Protein AF-A0A6B3F9H8-F1 (afdb_monomer)

Solvent-accessible surface area (backbone atoms only — not comparable to full-atom values): 7073 Å² total; per-residue (Å²): 90,75,25,44,56,98,50,53,12,41,91,85,18,65,63,53,84,88,68,60,75,95,45,25,87,76,62,79,56,98,60,82,24,58,56,9,30,63,55,60,84,65,77,63,93,67,92,48,75,24,74,52,70,48,32,73,35,29,68,87,77,64,62,70,40,46,54,44,27,52,59,34,49,54,74,51,64,93,58,57,65,66,60,53,49,54,52,52,49,55,52,53,50,51,51,50,55,48,45,67,73,74,48,67,88,88,76,73,78,83,87,67,81,83,132

Structure (mmCIF, N/CA/C/O backbone):
data_AF-A0A6B3F9H8-F1
#
_entry.id   AF-A0A6B3F9H8-F1
#
loop_
_atom_site.group_PDB
_atom_site.id
_atom_site.type_symbol
_atom_site.label_atom_id
_atom_site.label_alt_id
_atom_site.label_comp_id
_atom_site.label_asym_id
_atom_site.label_entity_id
_atom_site.label_seq_id
_atom_site.pdbx_PDB_ins_code
_atom_site.Cartn_x
_atom_site.Cartn_y
_atom_site.Cartn_z
_atom_site.occupancy
_atom_site.B_iso_or_equiv
_atom_site.auth_seq_id
_atom_site.auth_comp_id
_atom_site.auth_asym_id
_atom_site.auth_atom_id
_atom_site.pdbx_PDB_model_num
ATOM 1 N N . GLY A 1 1 ? 0.497 5.002 -1.828 1.00 95.31 1 GLY A N 1
ATOM 2 C CA . GLY A 1 1 ? 0.189 4.585 -0.450 1.00 95.31 1 GLY A CA 1
ATOM 3 C C . GLY A 1 1 ? 1.440 4.077 0.237 1.00 95.31 1 GLY A C 1
ATOM 4 O O . GLY A 1 1 ? 2.462 3.906 -0.414 1.00 95.31 1 GLY A O 1
ATOM 5 N N . CYS A 1 2 ? 1.373 3.853 1.544 1.00 97.62 2 CYS A N 1
ATOM 6 C CA . CYS A 1 2 ? 2.463 3.268 2.328 1.00 97.62 2 CYS A CA 1
ATOM 7 C C . CYS A 1 2 ? 2.224 1.776 2.575 1.00 97.62 2 CYS A C 1
ATOM 9 O O . CYS A 1 2 ? 1.073 1.347 2.660 1.00 97.62 2 CYS A O 1
ATOM 11 N N . THR A 1 3 ? 3.298 1.018 2.773 1.00 98.25 3 THR A N 1
ATOM 12 C CA . THR A 1 3 ? 3.238 -0.422 3.077 1.00 98.25 3 THR A CA 1
ATOM 13 C C . THR A 1 3 ? 3.682 -0.766 4.503 1.00 98.25 3 THR A C 1
ATOM 15 O O . THR A 1 3 ? 3.403 -1.852 4.992 1.00 98.25 3 THR A O 1
ATOM 18 N N . TYR A 1 4 ? 4.271 0.184 5.231 1.00 97.62 4 TYR A N 1
ATOM 19 C CA . TYR A 1 4 ? 4.712 -0.001 6.620 1.00 97.62 4 TYR A CA 1
ATOM 20 C C . TYR A 1 4 ? 3.590 0.097 7.675 1.00 97.62 4 TYR A C 1
ATOM 22 O O . TYR A 1 4 ? 3.856 -0.059 8.862 1.00 97.62 4 TYR A O 1
ATOM 30 N N . LYS A 1 5 ? 2.353 0.435 7.273 1.00 97.88 5 LYS A N 1
ATOM 31 C CA . LYS A 1 5 ? 1.194 0.572 8.179 1.00 97.88 5 LYS A CA 1
ATOM 32 C C . LYS A 1 5 ? 0.404 -0.736 8.230 1.00 97.88 5 LYS A C 1
ATOM 34 O O . LYS A 1 5 ? 0.958 -1.758 8.591 1.00 97.88 5 LYS A O 1
ATOM 39 N N . TYR A 1 6 ? -0.857 -0.723 7.796 1.00 97.44 6 TYR A N 1
ATOM 40 C CA . TYR A 1 6 ? -1.734 -1.896 7.804 1.00 97.44 6 TYR A CA 1
ATOM 41 C C . TYR A 1 6 ? -1.186 -3.086 7.009 1.00 97.44 6 TYR A C 1
ATOM 43 O O . TYR A 1 6 ? -1.537 -4.214 7.313 1.00 97.44 6 TYR A O 1
ATOM 51 N N . LEU A 1 7 ? -0.316 -2.852 6.022 1.00 97.38 7 LEU A N 1
ATOM 52 C CA . LEU A 1 7 ? 0.319 -3.924 5.249 1.00 97.38 7 LEU A CA 1
ATOM 53 C C . LEU A 1 7 ? 1.552 -4.530 5.939 1.00 97.38 7 LEU A C 1
ATOM 55 O O . LEU A 1 7 ? 2.112 -5.482 5.417 1.00 97.38 7 LEU A O 1
ATOM 59 N N . ASN A 1 8 ? 1.951 -4.018 7.108 1.00 97.56 8 ASN A N 1
ATOM 60 C CA . ASN A 1 8 ? 2.960 -4.604 7.994 1.00 97.56 8 ASN A CA 1
ATOM 61 C C . ASN A 1 8 ? 4.349 -4.841 7.365 1.00 97.56 8 ASN A C 1
ATOM 63 O O . ASN A 1 8 ? 5.105 -5.667 7.863 1.00 97.56 8 ASN A O 1
ATOM 67 N N . GLY A 1 9 ? 4.727 -4.103 6.315 1.00 97.56 9 GLY A N 1
ATOM 68 C CA . GLY A 1 9 ? 5.982 -4.320 5.576 1.00 97.56 9 GLY A CA 1
ATOM 69 C C . GLY A 1 9 ? 7.281 -4.003 6.334 1.00 97.56 9 GLY A C 1
ATOM 70 O O . GLY A 1 9 ? 8.361 -4.163 5.775 1.00 97.56 9 GLY A O 1
ATOM 71 N N . GLY A 1 10 ? 7.198 -3.530 7.580 1.00 96.88 10 GLY A N 1
ATOM 72 C CA . GLY A 1 10 ? 8.346 -3.141 8.403 1.00 96.88 10 GLY A CA 1
ATOM 73 C C . GLY A 1 10 ? 8.718 -1.649 8.324 1.00 96.88 10 GLY A C 1
ATOM 74 O O . GLY A 1 10 ? 8.106 -0.883 7.573 1.00 96.88 10 GLY A O 1
ATOM 75 N N . PRO A 1 11 ? 9.692 -1.190 9.135 1.00 96.44 11 PRO A N 1
ATOM 76 C CA . PRO A 1 11 ? 10.069 0.221 9.221 1.00 96.44 11 PRO A CA 1
ATOM 77 C C . PRO A 1 11 ? 10.583 0.757 7.881 1.00 96.44 11 PRO A C 1
ATOM 79 O O . PRO A 1 11 ? 11.545 0.235 7.332 1.00 96.44 11 PRO A O 1
ATOM 82 N N . GLY A 1 12 ? 9.954 1.812 7.356 1.00 95.06 12 GLY A N 1
ATOM 83 C CA . GLY A 1 12 ? 10.383 2.424 6.092 1.00 95.06 12 GLY A CA 1
ATOM 84 C C . GLY A 1 12 ? 10.105 1.582 4.842 1.00 95.06 12 GLY A C 1
ATOM 85 O O . GLY A 1 12 ? 10.669 1.877 3.792 1.00 95.06 12 GLY A O 1
ATOM 86 N N . ALA A 1 13 ? 9.233 0.569 4.935 1.00 97.25 13 ALA A N 1
ATOM 87 C CA . ALA A 1 13 ? 8.915 -0.313 3.816 1.00 97.25 13 ALA A CA 1
ATOM 88 C C . ALA A 1 13 ? 8.503 0.451 2.538 1.00 97.25 13 ALA A C 1
ATOM 90 O O . ALA A 1 13 ? 7.843 1.500 2.635 1.00 97.25 13 ALA A O 1
ATOM 91 N N . PRO A 1 14 ? 8.835 -0.072 1.336 1.00 97.12 14 PRO A N 1
ATOM 92 C CA . PRO A 1 14 ? 8.666 0.651 0.082 1.00 97.12 14 PRO A CA 1
ATOM 93 C C . PRO A 1 14 ? 7.215 1.060 -0.150 1.00 97.12 14 PRO A C 1
ATOM 95 O O . PRO A 1 14 ? 6.301 0.238 -0.098 1.00 97.12 14 PRO A O 1
ATOM 98 N N . ALA A 1 15 ? 6.990 2.342 -0.423 1.00 97.44 15 ALA A N 1
ATOM 99 C CA . ALA A 1 15 ? 5.678 2.840 -0.812 1.00 97.44 15 ALA A CA 1
ATOM 100 C C . ALA A 1 15 ? 5.230 2.249 -2.163 1.00 97.44 15 ALA A C 1
ATOM 102 O O . ALA A 1 15 ? 6.034 1.748 -2.947 1.00 97.44 15 ALA A O 1
ATOM 103 N N . PHE A 1 16 ? 3.938 2.368 -2.463 1.00 97.06 16 PHE A N 1
ATOM 104 C CA . PHE A 1 16 ? 3.390 2.029 -3.777 1.00 97.06 16 PHE A CA 1
ATOM 105 C C . PHE A 1 16 ? 2.689 3.229 -4.406 1.00 97.06 16 PHE A C 1
ATOM 107 O O . PHE A 1 16 ? 2.166 4.108 -3.713 1.00 97.06 16 PHE A O 1
ATOM 114 N N . LEU A 1 17 ? 2.602 3.223 -5.729 1.00 95.94 17 LEU A N 1
ATOM 115 C CA . LEU A 1 17 ? 1.767 4.129 -6.508 1.00 95.94 17 LEU A CA 1
ATOM 116 C C . LEU A 1 17 ? 0.859 3.309 -7.418 1.00 95.94 17 LEU A C 1
ATOM 118 O O . LEU A 1 17 ? 1.181 2.180 -7.783 1.00 95.94 17 LEU A O 1
ATOM 122 N N . TYR A 1 18 ? -0.272 3.892 -7.791 1.00 97.50 18 TYR A N 1
ATOM 123 C CA . TYR A 1 18 ? -1.202 3.301 -8.739 1.00 97.50 18 TYR A CA 1
ATOM 124 C C . TYR A 1 18 ? -1.507 4.319 -9.832 1.00 97.50 18 TYR A C 1
ATOM 126 O O . TYR A 1 18 ? -1.880 5.454 -9.539 1.00 97.50 18 TYR A O 1
ATOM 134 N N . VAL A 1 19 ? -1.380 3.890 -11.086 1.00 96.69 19 VAL A N 1
ATOM 135 C CA . VAL A 1 19 ? -1.834 4.639 -12.258 1.00 96.69 19 VAL A CA 1
ATOM 136 C C . VAL A 1 19 ? -2.840 3.761 -12.988 1.00 96.69 19 VAL A C 1
ATOM 138 O O . VAL A 1 19 ? -2.505 2.658 -13.428 1.00 96.69 19 VAL A O 1
ATOM 141 N N . ARG A 1 20 ? -4.082 4.239 -13.120 1.00 97.69 20 ARG A N 1
ATOM 142 C CA . ARG A 1 20 ? -5.137 3.538 -13.869 1.00 97.69 20 ARG A CA 1
ATOM 143 C C . ARG A 1 20 ? -4.654 3.257 -15.291 1.00 97.69 20 ARG A C 1
ATOM 145 O O . ARG A 1 20 ? -4.138 4.165 -15.933 1.00 97.69 20 ARG A O 1
ATOM 152 N N . ALA A 1 21 ? -4.880 2.042 -15.794 1.00 97.19 21 ALA A N 1
ATOM 153 C CA . ALA A 1 21 ? -4.392 1.589 -17.102 1.00 97.19 21 ALA A CA 1
ATOM 154 C C . ALA A 1 21 ? -4.656 2.594 -18.241 1.00 97.19 21 ALA A C 1
ATOM 156 O O . ALA A 1 21 ? -3.734 2.962 -18.960 1.00 97.19 21 ALA A O 1
ATOM 157 N N . ALA A 1 22 ? -5.878 3.134 -18.323 1.00 97.81 22 ALA A N 1
ATOM 158 C CA . ALA A 1 22 ? -6.269 4.124 -19.333 1.00 97.81 22 ALA A CA 1
ATOM 159 C C . ALA A 1 22 ? -5.470 5.446 -19.286 1.00 97.81 22 ALA A C 1
ATOM 161 O O . ALA A 1 22 ? -5.443 6.181 -20.266 1.00 97.81 22 ALA A O 1
ATOM 162 N N . HIS A 1 23 ? -4.818 5.758 -18.164 1.00 97.38 23 HIS A N 1
ATOM 163 C CA . HIS A 1 23 ? -3.980 6.948 -18.004 1.00 97.38 23 HIS A CA 1
ATOM 164 C C . HIS A 1 23 ? -2.486 6.642 -18.102 1.00 97.38 23 HIS A C 1
ATOM 166 O O . HIS A 1 23 ? -1.689 7.571 -18.153 1.00 97.38 23 HIS A O 1
ATOM 172 N N . GLN A 1 24 ? -2.077 5.371 -18.157 1.00 96.88 24 GLN A N 1
ATOM 173 C CA . GLN A 1 24 ? -0.656 5.021 -18.170 1.00 96.88 24 GLN A CA 1
ATOM 174 C C . GLN A 1 24 ? 0.062 5.509 -19.431 1.00 96.88 24 GLN A C 1
ATOM 176 O O . GLN A 1 24 ? 1.245 5.808 -19.345 1.00 96.88 24 GLN A O 1
ATOM 181 N N . ALA A 1 25 ? -0.620 5.643 -20.573 1.00 95.81 25 ALA A N 1
ATOM 182 C CA . ALA A 1 25 ? -0.016 6.205 -21.786 1.00 95.81 25 ALA A CA 1
ATOM 183 C C . ALA A 1 25 ? 0.283 7.712 -21.661 1.00 95.81 25 ALA A C 1
ATOM 185 O O . ALA A 1 25 ? 1.289 8.181 -22.178 1.00 95.81 25 ALA A O 1
ATOM 186 N N . ALA A 1 26 ? -0.567 8.453 -20.943 1.00 95.94 26 ALA A N 1
ATOM 187 C CA . ALA A 1 26 ? -0.430 9.895 -20.722 1.00 95.94 26 ALA A CA 1
ATOM 188 C C . ALA A 1 26 ? 0.305 10.251 -19.416 1.00 95.94 26 ALA A C 1
ATOM 190 O O . ALA A 1 26 ? 0.530 11.424 -19.134 1.00 95.94 26 ALA A O 1
ATOM 191 N N . PHE A 1 27 ? 0.641 9.260 -18.588 1.00 95.19 27 PHE A N 1
ATOM 192 C CA . PHE A 1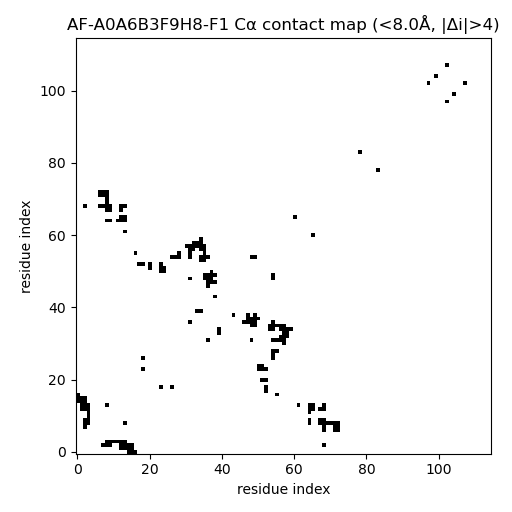 27 ? 1.324 9.486 -17.321 1.00 95.19 27 PHE A CA 1
ATOM 193 C C . PHE A 1 27 ? 2.768 9.928 -17.562 1.00 95.19 27 PHE A C 1
ATOM 195 O O . PHE A 1 27 ? 3.581 9.152 -18.069 1.00 95.19 27 PHE A O 1
ATOM 202 N N . ASP A 1 28 ? 3.094 11.141 -17.141 1.00 91.50 28 ASP A N 1
ATOM 203 C CA . ASP A 1 28 ? 4.439 11.693 -17.218 1.00 91.50 28 ASP A CA 1
ATOM 204 C C . ASP A 1 28 ? 4.978 11.946 -15.805 1.00 91.50 28 ASP A C 1
ATOM 206 O O . ASP A 1 28 ? 4.377 12.680 -15.017 1.00 91.50 28 ASP A O 1
ATOM 210 N N . SER A 1 29 ? 6.073 11.268 -15.455 1.00 92.62 29 SER A N 1
ATOM 211 C CA . SER A 1 29 ? 6.708 11.406 -14.144 1.00 92.62 29 SER A CA 1
ATOM 212 C C . SER A 1 29 ? 7.750 12.521 -14.217 1.00 92.62 29 SER A C 1
ATOM 214 O O . SER A 1 29 ? 8.675 12.409 -15.021 1.00 92.62 29 SER A O 1
ATOM 216 N N . PRO A 1 30 ? 7.705 13.540 -13.338 1.00 93.94 30 PRO A N 1
ATOM 217 C CA . PRO A 1 30 ? 8.729 14.587 -13.307 1.00 93.94 30 PRO A CA 1
ATOM 218 C C . PRO A 1 30 ? 10.089 14.080 -12.794 1.00 93.94 30 PRO A C 1
ATOM 220 O O . PRO A 1 30 ? 11.056 14.835 -12.755 1.00 93.94 30 PRO A O 1
ATOM 223 N N . LEU A 1 31 ? 10.165 12.813 -12.373 1.00 94.81 31 LEU A N 1
ATOM 224 C CA . LEU A 1 31 ? 11.367 12.155 -11.871 1.00 94.81 31 LEU A CA 1
ATOM 225 C C . LEU A 1 31 ? 11.724 10.958 -12.769 1.00 94.81 31 LEU A C 1
ATOM 227 O O . LEU A 1 31 ? 11.592 9.815 -12.326 1.00 94.81 31 LEU A O 1
ATOM 231 N N . PRO A 1 32 ? 12.145 11.175 -14.031 1.00 91.38 32 PRO A N 1
ATOM 232 C CA . PRO A 1 32 ? 12.586 10.085 -14.892 1.00 91.38 32 PRO A CA 1
ATOM 233 C C . PRO A 1 32 ? 13.880 9.494 -14.327 1.00 91.38 32 PRO A C 1
ATOM 235 O O . PRO A 1 32 ? 14.921 10.148 -14.283 1.00 91.38 32 PRO A O 1
ATOM 238 N N . GLY A 1 33 ? 13.814 8.249 -13.863 1.00 93.19 33 GLY A N 1
ATOM 239 C CA . GLY A 1 33 ? 14.976 7.520 -13.367 1.00 93.19 33 GLY A CA 1
ATOM 240 C C . GLY A 1 33 ? 15.329 6.331 -14.250 1.00 93.19 33 GLY A C 1
ATOM 241 O O . GLY A 1 33 ? 14.527 5.866 -15.061 1.00 93.19 33 GLY A O 1
ATOM 242 N N . TRP A 1 34 ? 16.534 5.796 -14.090 1.00 95.06 34 TRP A N 1
ATOM 243 C CA . TRP A 1 34 ? 17.023 4.709 -14.941 1.00 95.06 34 TRP A CA 1
ATOM 244 C C . TRP A 1 34 ? 16.141 3.443 -14.890 1.00 95.06 34 TRP A C 1
ATOM 246 O O . TRP A 1 34 ? 15.998 2.765 -15.901 1.00 95.06 34 TRP A O 1
ATOM 256 N N . ASN A 1 35 ? 15.455 3.176 -13.768 1.00 95.50 35 ASN A N 1
ATOM 257 C CA . ASN A 1 35 ? 14.495 2.064 -13.643 1.00 95.50 35 ASN A CA 1
ATOM 258 C C . ASN A 1 35 ? 13.138 2.315 -14.335 1.00 95.50 35 ASN A C 1
ATOM 260 O O . ASN A 1 35 ? 12.316 1.402 -14.393 1.00 95.50 35 ASN A O 1
ATOM 264 N N . SER A 1 36 ? 12.892 3.529 -14.841 1.00 96.25 36 SER A N 1
ATOM 265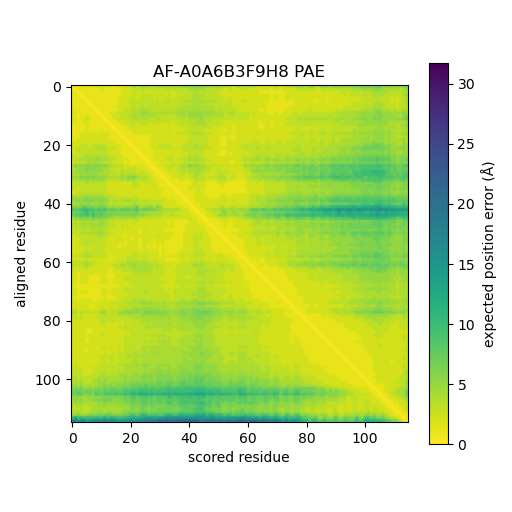 C CA . SER A 1 36 ? 11.743 3.865 -15.704 1.00 96.25 36 SER A CA 1
ATOM 266 C C . SER A 1 36 ? 12.085 3.907 -17.193 1.00 96.25 36 SER A C 1
ATOM 268 O O . SER A 1 36 ? 11.204 4.164 -18.011 1.00 96.25 36 SER A O 1
ATOM 270 N N . HIS A 1 37 ? 13.343 3.654 -17.560 1.00 96.62 37 HIS A N 1
ATOM 271 C CA . HIS A 1 37 ? 13.760 3.578 -18.955 1.00 96.62 37 HIS A CA 1
ATOM 272 C C . HIS A 1 37 ? 13.231 2.292 -19.616 1.00 96.62 37 HIS A C 1
ATOM 274 O O . HIS A 1 37 ? 13.144 1.254 -18.963 1.00 96.62 37 HIS A O 1
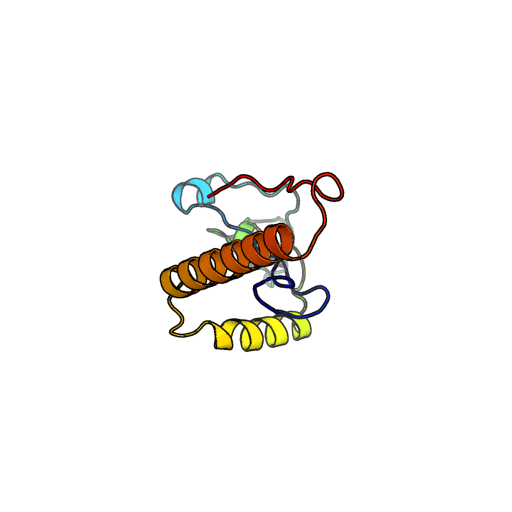ATOM 280 N N . ALA A 1 38 ? 12.922 2.327 -20.914 1.00 96.25 38 ALA A N 1
ATOM 281 C CA . ALA A 1 38 ? 12.514 1.144 -21.684 1.00 96.25 38 ALA A CA 1
ATOM 282 C C . ALA A 1 38 ? 13.633 0.084 -21.779 1.00 96.25 38 ALA A C 1
ATOM 284 O O . ALA A 1 38 ? 13.372 -1.113 -21.802 1.00 96.25 38 ALA A O 1
ATOM 285 N N . GLU A 1 39 ? 14.890 0.533 -21.766 1.00 95.94 39 GLU A N 1
ATOM 286 C CA . GLU A 1 39 ? 16.106 -0.295 -21.740 1.00 95.94 39 GLU A CA 1
ATOM 287 C C . GLU A 1 39 ? 17.037 0.133 -20.575 1.00 95.94 39 GLU A C 1
ATOM 289 O O . GLU A 1 39 ? 18.020 0.834 -20.827 1.00 95.94 39 GLU A O 1
ATOM 294 N N . PRO A 1 40 ? 16.758 -0.198 -19.296 1.00 93.50 40 PRO A N 1
ATOM 295 C CA . PRO A 1 40 ? 17.514 0.316 -18.135 1.00 93.50 40 PRO A CA 1
ATOM 296 C C . PRO A 1 40 ? 19.018 0.021 -18.164 1.00 93.50 40 PRO A C 1
ATOM 298 O O . PRO A 1 40 ? 19.820 0.798 -17.653 1.00 93.50 40 PRO A O 1
ATOM 301 N N . PHE A 1 41 ? 19.406 -1.088 -18.794 1.00 94.75 41 PHE A N 1
ATOM 302 C CA . PHE A 1 41 ? 20.798 -1.524 -18.931 1.00 94.75 41 PHE A CA 1
ATOM 303 C C . PHE A 1 41 ? 21.374 -1.266 -20.330 1.00 94.75 41 PHE A C 1
ATOM 305 O O . PHE A 1 41 ? 22.519 -1.617 -20.593 1.00 94.75 41 PHE A O 1
ATOM 312 N N . GLY A 1 42 ? 20.604 -0.644 -21.230 1.00 93.25 42 GLY A N 1
ATOM 313 C CA . GLY A 1 42 ? 21.030 -0.369 -22.605 1.00 93.25 42 GLY A CA 1
ATOM 314 C C . GLY A 1 42 ? 22.046 0.771 -22.733 1.00 93.25 42 GLY A C 1
ATOM 315 O O . GLY A 1 42 ? 22.521 1.025 -23.835 1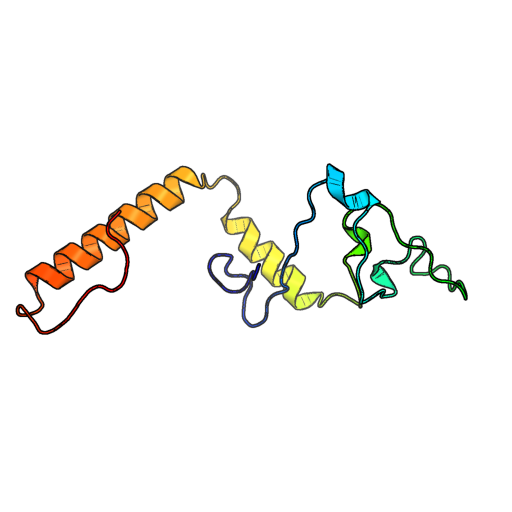.00 93.25 42 GLY A O 1
ATOM 316 N N . MET A 1 43 ? 22.351 1.477 -21.632 1.00 84.88 43 MET A N 1
ATOM 317 C CA . MET A 1 43 ? 23.301 2.603 -21.567 1.00 84.88 43 MET A CA 1
ATOM 318 C C . MET A 1 43 ? 23.088 3.653 -22.676 1.00 84.88 43 MET A C 1
ATOM 320 O O . MET A 1 43 ? 24.037 4.235 -23.200 1.00 84.88 43 MET A O 1
ATOM 324 N N . ARG A 1 44 ? 21.826 3.888 -23.061 1.00 92.19 44 ARG A N 1
ATOM 325 C CA . ARG A 1 44 ? 21.456 4.895 -24.062 1.00 92.19 44 ARG A CA 1
ATOM 326 C C . ARG A 1 44 ? 21.738 6.294 -23.510 1.00 92.19 44 ARG A C 1
ATOM 328 O O . ARG A 1 44 ? 21.500 6.561 -22.337 1.00 92.19 44 ARG A O 1
ATOM 335 N N . SER A 1 45 ? 22.202 7.199 -24.368 1.00 91.31 45 SER A N 1
ATOM 336 C CA . SER A 1 45 ? 22.419 8.605 -23.999 1.00 91.31 45 SER A CA 1
ATOM 337 C C . SER A 1 45 ? 21.113 9.387 -23.826 1.00 91.31 45 SER A C 1
ATOM 339 O O . SER A 1 45 ? 21.078 10.357 -23.074 1.00 91.31 45 SER A O 1
ATOM 341 N N . ALA A 1 46 ? 20.047 8.973 -24.516 1.00 94.75 46 ALA A N 1
ATOM 342 C CA . ALA A 1 46 ? 18.722 9.573 -24.429 1.00 94.75 46 ALA A CA 1
ATOM 343 C C . ALA A 1 46 ? 17.779 8.697 -23.600 1.00 94.75 46 ALA A C 1
ATOM 345 O O . ALA A 1 46 ? 17.792 7.473 -23.725 1.00 94.75 46 ALA A O 1
ATOM 346 N N . TYR A 1 47 ? 16.925 9.339 -22.802 1.00 94.38 47 TYR A N 1
ATOM 347 C CA . TYR A 1 47 ? 15.879 8.659 -22.052 1.00 94.38 47 TYR A CA 1
ATOM 348 C C . TYR A 1 47 ? 14.692 8.311 -22.958 1.00 94.38 47 TYR A C 1
ATOM 350 O O . TYR A 1 47 ? 14.067 9.187 -23.551 1.00 94.38 47 TYR A O 1
ATOM 358 N N . THR A 1 48 ? 14.353 7.028 -23.013 1.00 95.50 48 THR A N 1
ATOM 359 C CA . THR A 1 48 ? 13.106 6.500 -23.563 1.00 95.50 48 THR A CA 1
ATOM 360 C C . THR A 1 48 ? 12.277 5.938 -22.419 1.00 95.50 48 THR A C 1
ATOM 362 O O . THR A 1 48 ? 12.704 5.011 -21.731 1.00 95.50 48 THR A O 1
ATOM 365 N N . ARG A 1 49 ? 11.089 6.498 -22.209 1.00 95.12 49 ARG A N 1
ATOM 366 C CA . ARG A 1 49 ? 10.149 6.076 -21.167 1.00 95.12 49 ARG A CA 1
ATOM 367 C C . ARG A 1 49 ? 9.685 4.632 -21.396 1.00 95.12 49 ARG A C 1
ATOM 369 O O . ARG A 1 49 ? 9.311 4.280 -22.510 1.00 95.12 49 ARG A O 1
ATOM 376 N N . ALA A 1 50 ? 9.651 3.822 -20.341 1.00 96.06 50 ALA A N 1
ATOM 377 C CA . ALA A 1 50 ? 9.045 2.492 -20.370 1.00 96.06 50 ALA A CA 1
ATOM 378 C C . ALA A 1 50 ? 7.522 2.561 -20.578 1.00 96.06 50 ALA A C 1
ATOM 380 O O . ALA A 1 50 ? 6.865 3.547 -20.237 1.00 96.06 50 ALA A O 1
ATOM 381 N N . GLU A 1 51 ? 6.928 1.492 -21.096 1.00 95.56 51 GLU A N 1
ATOM 382 C CA . GLU A 1 51 ? 5.473 1.389 -21.186 1.00 95.56 51 GLU A CA 1
ATOM 383 C C . GLU A 1 51 ? 4.830 1.094 -19.821 1.00 95.56 51 GLU A C 1
ATOM 385 O O . GLU A 1 51 ? 5.437 0.525 -18.908 1.00 95.56 51 GLU A O 1
ATOM 390 N N . GLY A 1 52 ? 3.564 1.487 -19.686 1.00 95.81 52 GLY A N 1
ATOM 391 C CA . GLY A 1 52 ? 2.754 1.188 -18.510 1.00 95.81 52 GLY A CA 1
ATOM 392 C C . GLY A 1 52 ? 3.229 1.850 -17.209 1.00 95.81 52 GLY A C 1
ATOM 393 O O . GLY A 1 52 ? 3.856 2.909 -17.204 1.00 95.81 52 GLY A O 1
ATOM 394 N N . VAL A 1 53 ? 2.908 1.219 -16.074 1.00 96.56 53 VAL A N 1
ATOM 395 C CA . VAL A 1 53 ? 3.234 1.724 -14.724 1.00 96.56 53 VAL A CA 1
ATOM 396 C C . VAL A 1 53 ? 4.736 1.702 -14.407 1.00 96.56 53 VAL A C 1
ATOM 398 O O . VAL A 1 53 ? 5.178 2.395 -13.493 1.00 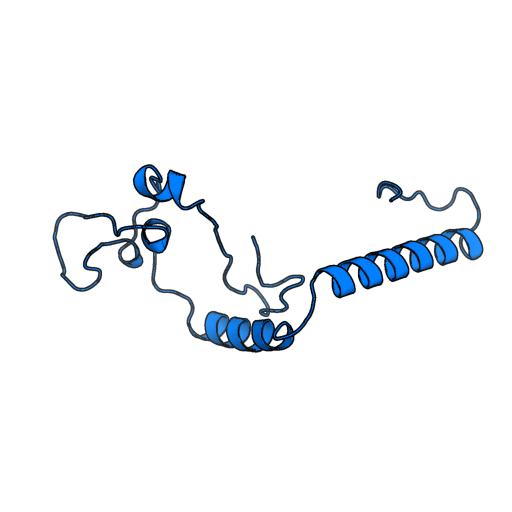96.56 53 VAL A O 1
ATOM 401 N N . THR A 1 54 ? 5.546 0.959 -15.169 1.00 95.94 54 THR A N 1
ATOM 402 C CA . THR A 1 54 ? 7.013 0.932 -15.018 1.00 95.94 54 THR A CA 1
ATOM 403 C C . THR A 1 54 ? 7.623 2.325 -15.172 1.00 95.94 54 THR A C 1
ATOM 405 O O . THR A 1 54 ? 8.583 2.646 -14.474 1.00 95.94 54 THR A O 1
ATOM 408 N N . ALA A 1 55 ? 7.009 3.190 -15.987 1.00 96.12 55 ALA A N 1
ATOM 409 C CA . ALA A 1 55 ? 7.394 4.592 -16.141 1.00 96.12 55 ALA A CA 1
ATOM 410 C C . ALA A 1 55 ? 7.366 5.415 -14.839 1.00 96.12 55 ALA A C 1
ATOM 412 O O . ALA A 1 55 ? 7.902 6.515 -14.793 1.00 96.12 55 ALA A O 1
ATOM 413 N N . ALA A 1 56 ? 6.721 4.908 -13.787 1.00 95.94 56 ALA A N 1
ATOM 414 C CA . ALA A 1 56 ? 6.643 5.563 -12.489 1.00 95.94 56 ALA A CA 1
ATOM 415 C C . ALA A 1 56 ? 7.768 5.156 -11.518 1.00 95.94 56 ALA A C 1
ATOM 417 O O . ALA A 1 56 ? 7.831 5.668 -10.401 1.00 95.94 56 ALA A O 1
ATOM 418 N N . ARG A 1 57 ? 8.640 4.215 -11.905 1.00 95.69 57 ARG A N 1
ATOM 419 C CA . ARG A 1 57 ? 9.842 3.859 -11.134 1.00 95.69 57 ARG A CA 1
ATOM 420 C C . ARG A 1 57 ? 10.910 4.942 -11.292 1.00 95.69 57 ARG A C 1
ATOM 422 O O . ARG A 1 57 ? 10.833 5.770 -12.186 1.00 95.69 57 ARG A O 1
ATOM 429 N N . VAL A 1 58 ? 11.924 4.937 -10.428 1.00 96.00 58 VAL A N 1
ATOM 430 C CA . VAL A 1 58 ? 12.995 5.946 -10.489 1.00 96.00 58 VAL A CA 1
ATOM 431 C C . VAL A 1 58 ? 14.366 5.287 -10.352 1.00 96.00 58 VAL A C 1
ATOM 433 O O . VAL A 1 58 ? 15.040 5.016 -11.348 1.00 96.00 58 VAL A O 1
ATOM 436 N N . GLY A 1 59 ? 14.786 5.017 -9.118 1.00 95.56 59 GLY A N 1
ATOM 437 C CA . GLY A 1 59 ? 16.094 4.455 -8.800 1.00 95.56 59 GLY A CA 1
ATOM 438 C C . GLY A 1 59 ? 16.065 2.952 -8.557 1.00 95.56 59 GLY A C 1
ATOM 439 O O . GLY A 1 59 ? 15.051 2.282 -8.758 1.00 95.56 59 GLY A O 1
ATOM 440 N N . THR A 1 60 ? 17.205 2.448 -8.091 1.00 96.56 60 THR A N 1
ATOM 441 C CA . THR A 1 60 ? 17.348 1.074 -7.610 1.00 96.56 60 THR A CA 1
ATOM 442 C C . THR A 1 60 ? 16.392 0.841 -6.437 1.00 96.56 60 THR A C 1
ATOM 444 O O . THR A 1 60 ? 16.381 1.655 -5.510 1.00 96.56 60 THR A O 1
ATOM 447 N N . PRO A 1 61 ? 15.587 -0.231 -6.448 1.00 94.44 61 PRO A N 1
ATOM 448 C CA . PRO A 1 61 ? 14.721 -0.548 -5.322 1.00 94.44 61 PRO A CA 1
ATOM 449 C C . PRO A 1 61 ? 15.522 -1.042 -4.106 1.00 94.44 61 PRO A C 1
ATOM 451 O O . PRO A 1 61 ? 16.566 -1.676 -4.256 1.00 94.44 61 PRO A O 1
ATOM 454 N N . ASP A 1 62 ? 15.001 -0.801 -2.902 1.00 95.12 62 ASP A N 1
ATOM 455 C CA . ASP A 1 62 ? 15.545 -1.364 -1.662 1.00 95.12 62 ASP A CA 1
ATOM 456 C C . ASP A 1 62 ? 15.129 -2.837 -1.521 1.00 95.12 62 ASP A C 1
ATOM 458 O O . ASP A 1 62 ? 14.014 -3.155 -1.098 1.00 95.12 62 ASP A O 1
ATOM 462 N N . ILE A 1 63 ? 16.020 -3.738 -1.937 1.00 95.88 63 ILE A N 1
ATOM 463 C CA . ILE A 1 63 ? 15.731 -5.170 -2.080 1.00 95.88 63 ILE A CA 1
ATOM 464 C C . ILE A 1 63 ? 15.391 -5.832 -0.743 1.00 95.88 63 ILE A C 1
ATOM 466 O O . ILE A 1 63 ? 14.464 -6.635 -0.693 1.00 95.88 63 ILE A O 1
ATOM 470 N N . LEU A 1 64 ? 16.087 -5.499 0.347 1.00 97.00 64 LEU A N 1
ATOM 471 C CA . LEU A 1 64 ? 15.825 -6.141 1.641 1.00 97.00 64 LEU A CA 1
ATOM 472 C C . LEU A 1 64 ? 14.452 -5.740 2.184 1.00 97.00 64 LEU A C 1
ATOM 474 O O . LEU A 1 64 ? 13.690 -6.590 2.642 1.00 97.00 64 LEU A O 1
ATOM 478 N N . SER A 1 65 ? 14.107 -4.459 2.060 1.00 97.12 65 SER A N 1
ATOM 479 C CA . SER A 1 65 ? 12.791 -3.963 2.459 1.00 97.12 65 SER A CA 1
ATOM 480 C C . SER A 1 65 ? 11.672 -4.499 1.557 1.00 97.12 65 SER A C 1
ATOM 482 O O . SER A 1 65 ? 10.560 -4.724 2.030 1.00 97.12 65 SER A O 1
ATOM 484 N N . LEU A 1 66 ? 11.951 -4.760 0.273 1.00 97.06 66 LEU A N 1
ATOM 485 C CA . LEU A 1 66 ? 11.009 -5.442 -0.621 1.00 97.06 66 LEU A CA 1
ATOM 486 C C . LEU A 1 66 ? 10.762 -6.901 -0.222 1.00 97.06 66 LEU A C 1
ATOM 488 O O . LEU A 1 66 ? 9.613 -7.326 -0.247 1.00 97.06 66 LEU A O 1
ATOM 492 N N . LEU A 1 67 ? 11.795 -7.646 0.179 1.00 97.25 67 LEU A N 1
ATOM 493 C CA . LEU A 1 67 ? 11.636 -9.029 0.649 1.00 97.25 67 LEU A CA 1
ATOM 494 C C . LEU A 1 67 ? 10.817 -9.097 1.947 1.00 97.25 67 LEU A C 1
ATOM 496 O O . LEU A 1 67 ? 9.951 -9.957 2.099 1.00 97.25 67 LEU A O 1
ATOM 500 N N . ALA A 1 68 ? 11.044 -8.163 2.876 1.00 97.38 68 ALA A N 1
ATOM 501 C CA . ALA A 1 68 ? 10.229 -8.051 4.086 1.00 97.38 68 ALA A CA 1
ATOM 502 C C . ALA A 1 68 ? 8.763 -7.720 3.755 1.00 97.38 68 ALA A C 1
ATOM 504 O O . ALA A 1 68 ? 7.845 -8.308 4.329 1.00 97.38 68 ALA A O 1
ATOM 505 N N . LEU A 1 69 ? 8.544 -6.813 2.797 1.00 98.06 69 LEU A N 1
ATOM 506 C CA . LEU A 1 69 ? 7.211 -6.487 2.303 1.00 98.06 69 LEU A CA 1
ATOM 507 C C . LEU A 1 69 ? 6.525 -7.700 1.662 1.00 98.06 69 LEU A C 1
ATOM 509 O O . LEU A 1 69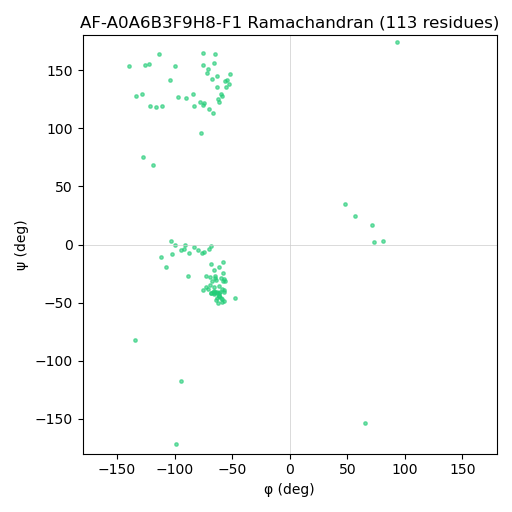 ? 5.355 -7.935 1.937 1.00 98.06 69 LEU A O 1
ATOM 513 N N . GLU A 1 70 ? 7.227 -8.477 0.842 1.00 97.50 70 GLU A N 1
ATOM 514 C CA . GLU A 1 70 ? 6.689 -9.694 0.226 1.00 97.50 70 GLU A CA 1
ATOM 515 C C . GLU A 1 70 ? 6.194 -10.686 1.287 1.00 97.50 70 GLU A C 1
ATOM 517 O O . GLU A 1 70 ? 5.040 -11.114 1.241 1.00 97.50 70 GLU A O 1
ATOM 522 N N . ALA A 1 71 ? 7.007 -10.958 2.312 1.00 97.50 71 ALA A N 1
ATOM 523 C CA . ALA A 1 71 ? 6.603 -11.812 3.427 1.00 97.50 71 ALA A CA 1
ATOM 524 C C . ALA A 1 71 ? 5.380 -11.257 4.184 1.00 97.50 71 ALA A C 1
ATOM 526 O O . ALA A 1 71 ? 4.475 -12.010 4.546 1.00 97.50 71 ALA A O 1
ATOM 527 N N . ALA A 1 72 ? 5.321 -9.939 4.401 1.00 97.75 72 ALA A N 1
ATOM 528 C CA . ALA A 1 72 ? 4.188 -9.295 5.061 1.00 97.75 72 ALA A CA 1
ATOM 529 C C . ALA A 1 72 ? 2.894 -9.380 4.232 1.00 97.75 72 ALA A C 1
ATOM 531 O O . ALA A 1 72 ? 1.812 -9.571 4.793 1.00 97.75 72 ALA A O 1
ATOM 532 N N . LEU A 1 73 ? 2.996 -9.282 2.902 1.00 97.88 73 LEU A N 1
ATOM 533 C CA . LEU A 1 73 ? 1.869 -9.457 1.985 1.00 97.88 73 LEU A CA 1
ATOM 534 C C . LEU A 1 73 ? 1.375 -10.907 1.940 1.00 97.88 73 LEU A C 1
ATOM 536 O O . LEU A 1 73 ? 0.177 -11.110 1.763 1.00 97.88 73 LEU A O 1
ATOM 540 N N . GLY A 1 74 ? 2.241 -11.890 2.204 1.00 98.00 74 GLY A N 1
ATOM 541 C CA . GLY A 1 74 ? 1.851 -13.300 2.314 1.00 98.00 74 GLY A CA 1
ATOM 542 C C . GLY A 1 74 ? 0.760 -13.562 3.363 1.00 98.00 74 GLY A C 1
ATOM 543 O O . GLY A 1 74 ? -0.098 -14.416 3.168 1.00 98.00 74 GLY A O 1
ATOM 544 N N . VAL A 1 75 ? 0.704 -12.776 4.446 1.00 96.38 75 VAL A N 1
ATOM 545 C CA . VAL A 1 75 ? -0.357 -12.887 5.475 1.00 96.38 75 VAL A CA 1
ATOM 546 C C . VAL A 1 75 ? -1.743 -12.517 4.930 1.00 96.38 75 VAL A C 1
ATOM 548 O O . VAL A 1 75 ? -2.760 -12.920 5.490 1.00 96.38 75 VAL A O 1
ATOM 551 N N . TRP A 1 76 ? -1.797 -11.745 3.844 1.00 96.94 76 TRP A N 1
ATOM 552 C CA . TRP A 1 76 ? -3.041 -11.328 3.200 1.00 96.94 76 TRP A CA 1
ATOM 553 C C . TRP A 1 76 ? -3.545 -12.335 2.163 1.00 96.94 76 TRP A C 1
ATOM 555 O O . TRP A 1 76 ? -4.659 -12.181 1.661 1.00 96.94 76 TRP A O 1
ATOM 565 N N . GLU A 1 77 ? -2.767 -13.369 1.838 1.00 96.25 77 GLU A N 1
ATOM 566 C CA . GLU A 1 77 ? -3.194 -14.398 0.895 1.00 96.25 77 GLU A CA 1
ATOM 567 C C . GLU A 1 77 ? -4.432 -15.139 1.416 1.00 96.25 77 GLU A C 1
ATOM 569 O O . GLU A 1 77 ? -4.466 -15.652 2.532 1.00 96.25 77 GLU A O 1
ATOM 574 N N . GLY A 1 78 ? -5.490 -15.164 0.602 1.00 95.94 78 GLY A N 1
ATOM 575 C CA . GLY A 1 78 ? -6.769 -15.778 0.969 1.00 95.94 78 GLY A CA 1
ATOM 576 C C . GLY A 1 78 ? -7.598 -14.991 1.993 1.00 95.94 78 GLY A C 1
ATOM 577 O O . GLY A 1 78 ? -8.685 -15.440 2.356 1.00 95.94 78 GLY A O 1
ATOM 578 N N . VAL A 1 79 ? -7.138 -13.818 2.442 1.00 97.62 79 VAL A N 1
ATOM 579 C CA . VAL A 1 79 ? -7.896 -12.956 3.356 1.00 97.62 79 VAL A CA 1
ATOM 580 C C . VAL A 1 79 ? -8.881 -12.095 2.569 1.00 97.62 79 VAL A C 1
ATOM 582 O O . VAL A 1 79 ? -8.494 -11.260 1.753 1.00 97.62 79 VAL A O 1
ATOM 585 N N . ASP A 1 80 ? -10.172 -12.249 2.859 1.00 97.88 80 ASP A N 1
ATOM 586 C CA . ASP A 1 80 ? -11.209 -11.375 2.313 1.00 97.88 80 ASP A CA 1
ATOM 587 C C . ASP A 1 80 ? -11.189 -9.993 2.990 1.00 97.88 80 ASP A C 1
ATOM 589 O O . ASP A 1 80 ? -11.371 -9.853 4.205 1.00 97.88 80 ASP A O 1
ATOM 593 N N . LEU A 1 81 ? -11.017 -8.943 2.184 1.00 97.44 81 LEU A N 1
ATOM 594 C CA . LEU A 1 81 ? -11.015 -7.563 2.661 1.00 97.44 81 LEU A CA 1
ATOM 595 C C . LEU A 1 81 ? -12.375 -7.127 3.220 1.00 97.44 81 LEU A C 1
ATOM 597 O O . LEU A 1 81 ? -12.407 -6.262 4.099 1.00 97.44 81 LEU A O 1
ATOM 601 N N . ALA A 1 82 ? -13.488 -7.717 2.772 1.00 98.25 82 ALA A N 1
ATOM 602 C CA . ALA A 1 82 ? -14.796 -7.426 3.353 1.00 98.25 82 ALA A CA 1
ATOM 603 C C . ALA A 1 82 ? -14.893 -7.965 4.789 1.00 98.25 82 ALA A C 1
ATOM 605 O O . ALA A 1 82 ? -15.336 -7.240 5.683 1.00 98.25 82 ALA A O 1
ATOM 606 N N . ALA A 1 83 ? -14.386 -9.175 5.047 1.00 98.31 83 ALA A N 1
ATOM 607 C CA . ALA A 1 83 ? -14.280 -9.723 6.400 1.00 98.31 83 ALA A CA 1
ATOM 608 C C . ALA A 1 83 ? -13.378 -8.865 7.309 1.00 98.31 83 ALA A C 1
ATOM 610 O O . ALA A 1 83 ? -13.735 -8.579 8.456 1.00 98.31 83 ALA A O 1
ATOM 611 N N . VAL A 1 84 ? -12.240 -8.388 6.791 1.00 98.19 84 VAL A N 1
ATOM 612 C CA . VAL A 1 84 ? -11.352 -7.464 7.521 1.00 98.19 84 VAL A CA 1
ATOM 613 C C . VAL A 1 84 ? -12.073 -6.160 7.851 1.00 98.19 84 VAL A C 1
ATOM 615 O O . VAL A 1 84 ? -11.997 -5.688 8.986 1.00 98.19 84 VAL A O 1
ATOM 618 N N . ARG A 1 85 ? -12.818 -5.591 6.895 1.00 97.88 85 ARG A N 1
ATOM 619 C CA . ARG A 1 85 ? -13.599 -4.368 7.113 1.00 97.88 85 ARG A CA 1
ATOM 620 C C . ARG A 1 85 ? -14.689 -4.571 8.162 1.00 97.88 85 ARG A C 1
ATOM 622 O O . ARG A 1 85 ? -14.802 -3.736 9.056 1.00 97.88 85 ARG A O 1
ATOM 629 N N . ALA A 1 86 ? -15.444 -5.665 8.087 1.00 98.25 86 ALA A N 1
ATOM 630 C CA . ALA A 1 86 ? -16.490 -5.983 9.056 1.00 98.25 86 ALA A CA 1
ATOM 631 C C . ALA A 1 86 ? -15.918 -6.104 10.476 1.00 98.25 86 ALA A C 1
ATOM 633 O O . ALA A 1 86 ? -16.427 -5.486 11.409 1.00 98.25 86 ALA A O 1
ATOM 634 N N . LYS A 1 87 ? -14.799 -6.822 10.633 1.00 98.25 87 LYS A N 1
ATOM 635 C CA . LYS A 1 87 ? -14.119 -6.951 11.927 1.00 98.25 87 LYS A CA 1
ATOM 636 C C . LYS A 1 87 ? -13.543 -5.623 12.419 1.00 98.25 87 LYS A C 1
ATOM 638 O O . LYS A 1 87 ? -13.622 -5.337 13.608 1.00 98.25 87 LYS A O 1
ATOM 643 N N . SER A 1 88 ? -12.972 -4.815 11.525 1.00 98.06 88 SER A N 1
ATOM 644 C CA . SER A 1 88 ? -12.456 -3.487 11.868 1.00 98.06 88 SER A CA 1
ATOM 645 C C . SER A 1 88 ? -13.551 -2.597 12.442 1.00 98.06 88 SER A C 1
ATOM 647 O O . SER A 1 88 ? -13.298 -1.962 13.457 1.00 98.06 88 SER A O 1
ATOM 649 N N . LEU A 1 89 ? -14.727 -2.559 11.806 1.00 97.19 89 LEU A N 1
ATOM 650 C CA . LEU A 1 89 ? -15.872 -1.779 12.278 1.00 97.19 89 LEU A CA 1
ATOM 651 C C . LEU A 1 89 ? -16.344 -2.270 13.648 1.00 97.19 89 LEU A C 1
ATOM 653 O O . LEU A 1 89 ? -16.377 -1.487 14.587 1.00 97.19 89 LEU A O 1
ATOM 657 N N . ALA A 1 90 ? -16.564 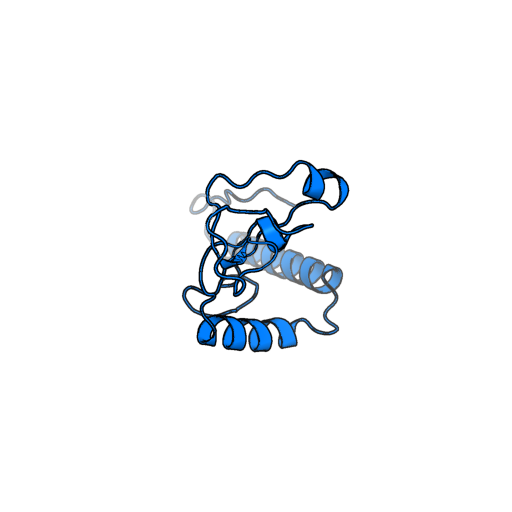-3.580 13.800 1.00 97.62 90 ALA A N 1
ATOM 658 C CA . ALA A 1 90 ? -17.002 -4.156 15.071 1.00 97.62 90 ALA A CA 1
ATOM 659 C C . ALA A 1 90 ? -16.041 -3.843 16.235 1.00 97.62 90 ALA A C 1
ATOM 661 O O . ALA A 1 90 ? -16.477 -3.567 17.348 1.00 97.62 90 ALA A O 1
ATOM 662 N N . LEU A 1 91 ? -14.725 -3.867 15.990 1.00 98.25 91 LEU A N 1
ATOM 663 C CA . LEU A 1 91 ? -13.729 -3.532 17.012 1.00 98.25 91 LEU A CA 1
ATOM 664 C C . LEU A 1 91 ? -13.710 -2.039 17.354 1.00 98.25 91 LEU A C 1
ATOM 666 O O . LEU A 1 91 ? -13.513 -1.693 18.518 1.00 98.25 91 LEU A O 1
ATOM 670 N N . THR A 1 92 ? -13.888 -1.156 16.367 1.00 96.88 92 THR A N 1
ATOM 671 C CA . THR A 1 92 ? -13.945 0.289 16.625 1.00 96.88 92 THR A CA 1
ATOM 672 C C . THR A 1 92 ? -15.244 0.696 17.310 1.00 96.88 92 THR A C 1
ATOM 674 O O . THR A 1 92 ? -15.193 1.525 18.212 1.00 96.88 92 THR A O 1
ATOM 677 N N . ASP A 1 93 ? -16.367 0.069 16.964 1.00 95.69 93 ASP A N 1
ATOM 678 C CA . ASP A 1 93 ? -17.657 0.296 17.622 1.00 95.69 93 ASP A CA 1
ATOM 679 C C . ASP A 1 93 ? -17.585 -0.155 19.081 1.00 95.69 93 ASP A C 1
ATOM 681 O O . ASP A 1 93 ? -17.873 0.619 19.989 1.00 95.69 93 ASP A O 1
ATOM 685 N N . PHE A 1 94 ? -17.061 -1.361 19.325 1.00 96.94 94 PHE A N 1
ATOM 686 C CA . PHE A 1 94 ? -16.845 -1.863 20.680 1.00 96.94 94 PHE A CA 1
ATOM 687 C C . PHE A 1 94 ? -15.913 -0.961 21.506 1.00 96.94 94 PHE A C 1
ATOM 689 O O . PHE A 1 94 ? -16.132 -0.755 22.701 1.00 96.94 94 PHE A O 1
ATOM 696 N N . PHE A 1 95 ? -14.870 -0.399 20.888 1.00 96.44 95 PHE A N 1
ATOM 697 C CA . PHE A 1 95 ? -14.003 0.566 21.560 1.00 96.44 95 PHE A CA 1
ATOM 698 C C . PHE A 1 95 ? -14.776 1.820 21.990 1.00 96.44 95 PHE A C 1
ATOM 700 O O . PHE A 1 95 ? -14.617 2.257 23.130 1.00 96.44 95 PHE A O 1
ATOM 707 N N . LEU A 1 96 ? -15.629 2.371 21.121 1.00 94.31 96 LEU A N 1
ATOM 708 C CA . LEU A 1 96 ? -16.458 3.534 21.448 1.00 94.31 96 LEU A CA 1
ATOM 709 C C . LEU A 1 96 ? -17.488 3.210 22.541 1.00 94.31 96 LEU A C 1
ATOM 711 O O . LEU A 1 96 ? -17.591 3.965 23.502 1.00 94.31 96 LEU A O 1
ATOM 715 N N . GLU A 1 97 ? -18.143 2.046 22.485 1.00 94.69 97 GLU A N 1
ATOM 716 C CA . GLU A 1 97 ? -19.037 1.574 23.556 1.00 94.69 97 GLU A CA 1
ATOM 717 C C . GLU A 1 97 ? -18.320 1.490 24.913 1.00 94.69 97 GLU A C 1
ATOM 719 O O . GLU A 1 97 ? -18.868 1.858 25.956 1.00 94.69 97 GLU A O 1
ATOM 724 N N . CYS A 1 98 ? -17.070 1.016 24.919 1.00 96.38 98 CYS A N 1
ATOM 725 C CA . CYS A 1 98 ? -16.254 0.974 26.128 1.00 96.38 98 CYS A CA 1
ATOM 726 C C . CYS A 1 98 ? -15.917 2.381 26.631 1.00 96.38 98 CYS A C 1
ATOM 728 O O . CYS A 1 98 ? -15.971 2.626 27.836 1.00 96.38 98 CYS A O 1
ATOM 730 N N . VAL A 1 99 ? -15.577 3.308 25.734 1.00 95.56 99 VAL A N 1
ATOM 731 C CA . VAL A 1 99 ? -15.330 4.707 26.104 1.00 95.56 99 VAL A CA 1
ATOM 732 C C . VAL A 1 99 ? -16.574 5.303 26.760 1.00 95.56 99 VAL A C 1
ATOM 734 O O . VAL A 1 99 ? -16.465 5.805 27.876 1.00 95.56 99 VAL A O 1
ATOM 737 N N . ASP A 1 100 ? -17.749 5.155 26.151 1.00 92.62 100 ASP A N 1
ATOM 738 C CA . ASP A 1 100 ? -19.009 5.680 26.692 1.00 92.62 100 ASP A CA 1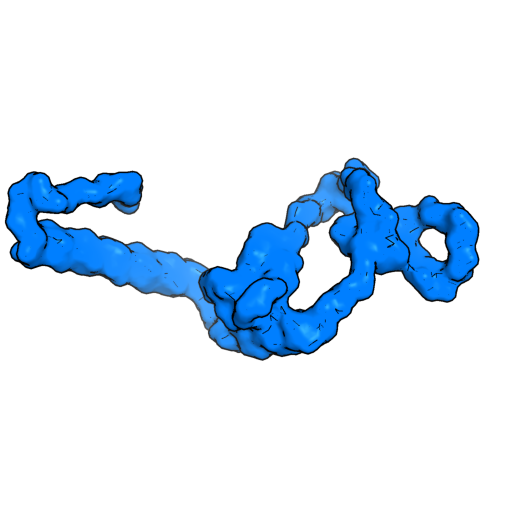
ATOM 739 C C . ASP A 1 100 ? -19.363 5.073 28.055 1.00 92.62 100 ASP A C 1
ATOM 741 O O . ASP A 1 100 ? -19.890 5.751 28.940 1.00 92.62 100 ASP A O 1
ATOM 745 N N . ARG A 1 101 ? -19.054 3.787 28.253 1.00 96.50 101 ARG A N 1
ATOM 746 C CA . ARG A 1 101 ? -19.352 3.083 29.503 1.00 96.50 101 ARG A CA 1
ATOM 747 C C . ARG A 1 101 ? -18.409 3.445 30.646 1.00 96.50 101 ARG A C 1
ATOM 749 O O . ARG A 1 101 ? -18.840 3.473 31.800 1.00 96.50 101 ARG A O 1
ATOM 756 N N . TYR A 1 102 ? -17.122 3.617 30.358 1.00 97.25 102 TYR A N 1
ATOM 757 C CA . TYR A 1 102 ? -16.082 3.693 31.389 1.00 97.25 102 TYR A CA 1
ATOM 758 C C . TYR A 1 102 ? -15.517 5.097 31.597 1.00 97.25 102 TYR A C 1
ATOM 760 O O . TYR A 1 102 ? -14.928 5.361 32.647 1.00 97.25 102 TYR A O 1
ATOM 768 N N . VAL A 1 103 ? -15.686 6.008 30.639 1.00 97.12 103 VAL A N 1
ATOM 769 C CA . VAL A 1 103 ? -15.193 7.380 30.746 1.00 97.12 103 VAL A CA 1
ATOM 770 C C . VAL A 1 103 ? -16.329 8.291 31.219 1.00 97.12 103 VAL A C 1
ATOM 772 O O . VAL A 1 103 ? -17.392 8.309 30.604 1.00 97.12 103 VAL A O 1
ATOM 775 N N . PRO A 1 104 ? -16.137 9.081 32.295 1.00 96.38 104 PRO A N 1
ATOM 776 C CA . PRO A 1 104 ? -17.162 10.012 32.749 1.00 96.38 104 PRO A CA 1
ATOM 777 C C . PRO A 1 104 ? -17.592 10.990 31.638 1.00 96.38 104 PRO A C 1
ATOM 779 O O . PRO A 1 104 ? -16.723 11.499 30.919 1.00 96.38 104 PRO A O 1
ATOM 782 N N . PRO A 1 105 ? -18.894 11.316 31.524 1.00 93.44 105 PRO A N 1
ATOM 783 C CA . PRO A 1 105 ? -19.389 12.238 30.505 1.00 93.44 105 PRO A CA 1
ATOM 784 C C . PRO A 1 105 ? -18.638 13.580 30.491 1.00 93.44 105 PRO A C 1
ATOM 786 O O . PRO A 1 105 ? -18.330 14.142 31.543 1.00 93.44 105 PRO A O 1
ATOM 789 N N . GLY A 1 106 ? -18.336 14.096 29.294 1.00 94.00 106 GLY A N 1
ATOM 790 C CA . GLY A 1 106 ? -17.648 15.383 29.094 1.00 94.00 106 GLY A CA 1
ATOM 791 C C . GLY A 1 106 ? -16.119 15.353 29.239 1.00 94.00 106 GLY A C 1
ATOM 792 O O . GLY A 1 106 ? -15.479 16.398 29.149 1.00 94.00 106 GLY A O 1
ATOM 793 N N . ARG A 1 107 ? -15.509 14.181 29.468 1.00 96.88 107 ARG A N 1
ATOM 794 C CA . ARG A 1 107 ? -14.043 14.023 29.578 1.00 96.88 107 ARG A CA 1
ATOM 795 C C .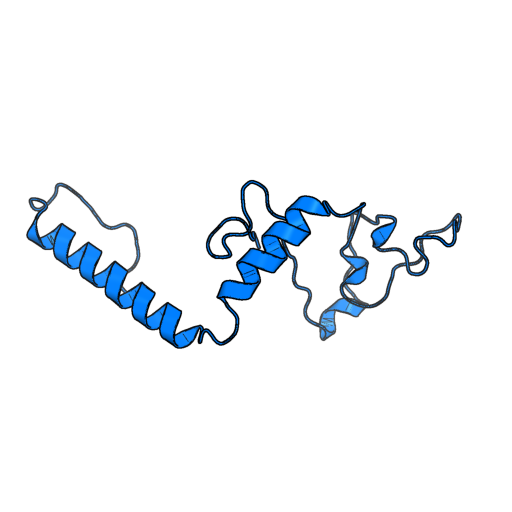 ARG A 1 107 ? -13.332 13.762 28.253 1.00 96.88 107 ARG A C 1
ATOM 797 O O . ARG A 1 107 ? -12.141 14.052 28.159 1.00 96.88 107 ARG A O 1
ATOM 804 N N . LEU A 1 108 ? -14.029 13.171 27.289 1.00 95.44 108 LEU A N 1
ATOM 805 C CA . LEU A 1 108 ? -13.533 12.852 25.955 1.00 95.44 108 LEU A CA 1
ATOM 806 C C . LEU A 1 108 ? -14.624 13.148 24.928 1.00 95.44 108 LEU A C 1
ATOM 808 O O . LEU A 1 108 ? -15.812 13.084 25.239 1.00 95.44 108 LEU A O 1
ATOM 812 N N . GLU A 1 109 ? -14.191 13.428 23.706 1.00 92.38 109 GLU A N 1
ATOM 813 C CA . GLU A 1 109 ? -15.038 13.609 22.533 1.00 92.38 109 GLU A CA 1
ATOM 814 C C . GLU A 1 109 ? -14.418 12.813 21.380 1.00 92.38 109 GLU A C 1
ATOM 816 O O . GLU A 1 109 ? -13.224 12.950 21.095 1.00 92.38 109 GLU A O 1
ATOM 821 N N . SER A 1 110 ? -15.210 11.957 20.728 1.00 92.75 110 SER A N 1
ATOM 822 C CA . SER A 1 110 ? -14.764 11.295 19.502 1.00 92.75 110 SER A CA 1
ATOM 823 C C . SER A 1 110 ? -14.797 12.291 18.350 1.00 92.75 110 SER A C 1
ATOM 825 O O . SER A 1 110 ? -15.856 12.789 17.984 1.00 92.75 110 SER A O 1
ATOM 827 N N . VAL A 1 111 ? -13.640 12.527 17.733 1.00 95.06 111 VAL A N 1
ATOM 828 C CA . VAL A 1 111 ? -13.525 13.311 16.489 1.00 95.06 111 VAL A CA 1
ATOM 829 C C . VAL A 1 111 ? -13.629 12.441 15.230 1.00 95.06 111 VAL A C 1
ATOM 831 O O . VAL A 1 111 ? -13.540 12.944 14.110 1.00 95.06 111 VAL A O 1
ATOM 834 N N . THR A 1 112 ? -13.793 11.127 15.396 1.00 93.06 112 THR A N 1
ATOM 835 C CA . THR A 1 112 ? -14.030 10.192 14.291 1.00 93.06 112 THR A CA 1
ATOM 836 C C . THR A 1 112 ? -15.524 10.187 13.963 1.00 93.06 112 THR A C 1
ATOM 838 O O . THR A 1 112 ? -16.320 10.010 14.888 1.00 93.06 112 THR A O 1
ATOM 841 N N . PRO A 1 113 ? -15.927 10.349 12.685 1.00 88.62 113 PRO A N 1
ATOM 842 C CA . PRO A 1 113 ? -17.329 10.242 12.290 1.00 88.62 113 PRO A CA 1
ATOM 843 C C . PRO A 1 113 ? -17.944 8.909 12.721 1.00 88.62 113 PRO A C 1
ATOM 845 O O . PRO A 1 113 ? -17.292 7.868 12.615 1.00 88.62 113 PRO A O 1
ATOM 848 N N . ALA A 1 114 ? -19.202 8.945 13.161 1.00 79.69 114 ALA A N 1
ATOM 849 C CA . ALA A 1 114 ? -19.982 7.730 13.360 1.00 79.69 114 ALA A CA 1
ATOM 850 C C . ALA A 1 114 ? -20.174 7.004 12.017 1.00 79.69 114 ALA A C 1
ATOM 852 O O . ALA A 1 114 ? -20.260 7.654 10.968 1.00 79.69 114 ALA A O 1
ATOM 853 N N . ALA A 1 115 ? -20.174 5.672 12.067 1.00 69.31 115 ALA A N 1
ATOM 854 C CA . ALA A 1 115 ? -20.347 4.810 10.901 1.00 69.31 115 ALA A CA 1
ATOM 855 C C . ALA A 1 115 ? -21.780 4.840 10.351 1.00 69.31 115 ALA A C 1
ATOM 857 O O . ALA A 1 115 ? -22.726 5.021 11.152 1.00 69.31 115 ALA A O 1
#

pLDDT: mean 95.57, std 3.56, range [69.31, 98.31]

Radius of gyration: 21.42 Å; Cα contacts (8 Å, |Δi|>4): 109; chains: 1; bounding box: 44×31×57 Å

Foldseek 3Di:
DDCVPPLVLHDPADDDDDDPQVCQVVDADPAAALQQACCSPPPDPDGDGHGGPSSVDHDDDPVVSVVSSVVSCVVCVVPDVVVVVVVVLVVVVVVVVCCVVPPPPPPDDDPDDDD

Secondary structure (DSSP, 8-state):
--SSSTT---TTPPP-----HHHHTT---SS--GGGBSSTTS--SS--BPSGGGGG--S---HHHHHHHHHHHHTTTT--HHHHHHHHHHHHHHHHHHHHHHSPTTS----SPP-

Nearest PDB structures (foldseek):
  1qz9-assembly1_A-2  TM=9.430E-01  e=2.376E-06  Pseudomonas fluorescens
  7tlr-assembly1_B  TM=7.658E-01  e=3.497E-01  Lancefieldella parvula

Sequence (115 aa):
GCTYKYLNGGPGAPAFLYVRAAHQAAFDSPLPGWNSHAEPFGMRSAYTRAEGVTAARVGTPDILSLLALEAALGVWEGVDLAAVRAKSLALTDFFLECVDRYVPPGRLESVTPAA

Mean predicted aligned error: 3.79 Å